Protein AF-A0A418WTF3-F1 (afdb_monomer_lite)

Radius of gyration: 31.14 Å; chains: 1; bounding box: 80×37×89 Å

Foldseek 3Di:
DVVVCVVVVVVVVVVVVVVVVVVVCVQCVVVVVLVVVVVQDDLQDDPDQDDQVSDDPVCSVVSVVVSVVSPVVNVVLVVVVVVLVVVLVVVVVVLVVQLVVLCPDPPPVSSVVVNVVSVVVNVVSVVVSVVVVVVSVVSVVVSVVVVVVPPPPDPDPPDDDDPDDDDDDDDDDDDDD

Structure (mmCIF, N/CA/C/O backbone):
data_AF-A0A418WTF3-F1
#
_entry.id   AF-A0A418WTF3-F1
#
loop_
_atom_site.group_PDB
_atom_site.id
_atom_site.type_symbol
_atom_site.label_atom_id
_atom_site.label_alt_id
_atom_site.label_comp_id
_atom_site.label_asym_id
_atom_site.label_entity_id
_atom_site.label_seq_id
_atom_site.pdbx_PDB_ins_code
_atom_site.Cartn_x
_atom_site.Cartn_y
_atom_site.Cartn_z
_atom_site.occupancy
_atom_site.B_iso_or_equiv
_atom_site.auth_seq_id
_atom_site.auth_comp_id
_atom_site.auth_asym_id
_atom_site.auth_atom_id
_atom_site.pdbx_PDB_model_num
ATOM 1 N N . MET A 1 1 ? 53.451 -7.114 -47.596 1.00 63.62 1 MET A N 1
ATOM 2 C CA . MET A 1 1 ? 52.525 -7.925 -46.772 1.00 63.62 1 MET A CA 1
ATOM 3 C C . MET A 1 1 ? 52.081 -7.181 -45.509 1.00 63.62 1 MET A C 1
ATOM 5 O O . MET A 1 1 ? 51.194 -6.356 -45.659 1.00 63.62 1 MET A O 1
ATOM 9 N N . LEU A 1 2 ? 52.670 -7.339 -44.304 1.00 68.38 2 LEU A N 1
ATOM 10 C CA . LEU A 1 2 ? 52.106 -6.727 -43.070 1.00 68.38 2 LEU A CA 1
ATOM 11 C C . LEU A 1 2 ? 51.986 -5.183 -43.086 1.00 68.38 2 LEU A C 1
ATOM 13 O O . LEU A 1 2 ? 51.008 -4.656 -42.565 1.00 68.38 2 LEU A O 1
ATOM 17 N N . ARG A 1 3 ? 52.931 -4.450 -43.701 1.00 80.44 3 ARG A N 1
ATOM 18 C CA . ARG A 1 3 ? 52.879 -2.970 -43.805 1.00 80.44 3 ARG A CA 1
ATOM 19 C C . ARG A 1 3 ? 51.796 -2.445 -44.759 1.00 80.44 3 ARG A C 1
ATOM 21 O O . ARG A 1 3 ? 51.402 -1.296 -44.615 1.00 80.44 3 ARG A O 1
ATOM 28 N N . GLU A 1 4 ? 51.311 -3.263 -45.694 1.00 82.00 4 GLU A N 1
ATOM 29 C CA . GLU A 1 4 ? 50.299 -2.856 -46.687 1.00 82.00 4 GLU A CA 1
ATOM 30 C C . GLU A 1 4 ? 48.872 -3.115 -46.201 1.00 82.00 4 GLU A C 1
ATOM 32 O O . GLU A 1 4 ? 47.971 -2.338 -46.499 1.00 82.00 4 GLU A O 1
ATOM 37 N N . VAL A 1 5 ? 48.660 -4.166 -45.402 1.00 82.25 5 VAL A N 1
ATOM 38 C CA . VAL A 1 5 ? 47.336 -4.476 -44.832 1.00 82.25 5 VAL A CA 1
ATOM 39 C C . VAL A 1 5 ? 47.015 -3.655 -43.584 1.00 82.25 5 VAL A C 1
ATOM 41 O O . VAL A 1 5 ? 45.845 -3.394 -43.309 1.00 82.25 5 VAL A O 1
ATOM 44 N N . LEU A 1 6 ? 48.033 -3.196 -42.846 1.00 85.44 6 LEU A N 1
ATOM 45 C CA . LEU A 1 6 ? 47.861 -2.411 -41.621 1.00 85.44 6 LEU A CA 1
ATOM 46 C C . LEU A 1 6 ? 46.955 -1.170 -41.795 1.00 85.44 6 LEU A C 1
ATOM 48 O O . LEU A 1 6 ? 46.016 -1.043 -41.010 1.00 85.44 6 LEU A O 1
ATOM 52 N N . PRO A 1 7 ? 47.149 -0.287 -42.801 1.00 86.19 7 PRO A N 1
ATOM 53 C CA . PRO A 1 7 ? 46.300 0.896 -42.977 1.00 86.19 7 PRO A CA 1
ATOM 54 C C . PRO A 1 7 ? 44.862 0.570 -43.405 1.00 86.19 7 PRO A C 1
ATOM 56 O O . PRO A 1 7 ? 43.980 1.395 -43.194 1.00 86.19 7 PRO A O 1
ATOM 59 N N . ALA A 1 8 ? 44.607 -0.615 -43.970 1.00 84.56 8 ALA A N 1
ATOM 60 C CA . ALA A 1 8 ? 43.264 -1.051 -44.356 1.00 84.56 8 ALA A CA 1
ATOM 61 C C . ALA A 1 8 ? 42.506 -1.715 -43.193 1.00 84.56 8 ALA A C 1
ATOM 63 O O . ALA A 1 8 ? 41.302 -1.525 -43.043 1.00 84.56 8 ALA A O 1
ATOM 64 N N . VAL A 1 9 ? 43.204 -2.462 -42.333 1.00 89.81 9 VAL A N 1
ATOM 65 C CA . VAL A 1 9 ? 42.591 -3.188 -41.207 1.00 89.81 9 VAL A CA 1
ATOM 66 C C . VAL A 1 9 ? 42.283 -2.260 -40.026 1.00 89.81 9 VAL A C 1
ATOM 68 O O . VAL A 1 9 ? 41.240 -2.399 -39.388 1.00 89.81 9 VAL A O 1
ATOM 71 N N . LEU A 1 10 ? 43.150 -1.280 -39.753 1.00 91.69 10 LEU A N 1
ATOM 72 C CA . LEU A 1 10 ? 42.984 -0.320 -38.653 1.00 91.69 10 LEU A CA 1
ATOM 73 C C . LEU A 1 10 ? 41.641 0.443 -38.670 1.00 91.69 10 LEU A C 1
ATOM 75 O O . LEU A 1 10 ? 40.967 0.452 -37.637 1.00 91.69 10 LEU A O 1
ATOM 79 N N . PRO A 1 11 ? 41.193 1.044 -39.792 1.00 91.12 11 PRO A N 1
ATOM 80 C CA . PRO A 1 11 ? 39.908 1.737 -39.838 1.00 91.12 11 PRO A CA 1
ATOM 81 C C . PRO A 1 11 ? 38.727 0.774 -39.701 1.00 91.12 11 PRO A C 1
ATOM 83 O O . PRO A 1 11 ? 37.754 1.112 -39.035 1.00 91.12 11 PRO A O 1
ATOM 86 N N . VAL A 1 12 ? 38.813 -0.440 -40.254 1.00 92.31 12 VAL A N 1
ATOM 87 C CA . VAL A 1 12 ? 37.753 -1.454 -40.117 1.00 92.31 12 VAL A CA 1
ATOM 88 C C . VAL A 1 12 ? 37.577 -1.862 -38.653 1.00 92.31 12 VAL A C 1
ATOM 90 O O . VAL A 1 12 ? 36.450 -1.910 -38.159 1.00 92.31 12 VAL A O 1
ATOM 93 N N . LEU A 1 13 ? 38.679 -2.083 -37.931 1.00 92.81 13 LEU A N 1
ATOM 94 C CA . LEU A 1 13 ? 38.641 -2.365 -36.494 1.00 92.81 13 LEU A CA 1
ATOM 95 C C . LEU A 1 13 ? 38.113 -1.172 -35.689 1.00 92.81 13 LEU A C 1
ATOM 97 O O . LEU A 1 13 ? 37.310 -1.363 -34.778 1.00 92.81 13 LEU A O 1
ATOM 101 N N . ALA A 1 14 ? 38.508 0.053 -36.043 1.00 93.12 14 ALA A N 1
ATOM 102 C CA . ALA A 1 14 ? 38.017 1.260 -35.383 1.00 93.12 14 ALA A CA 1
ATOM 103 C C . ALA A 1 14 ? 36.503 1.447 -35.578 1.00 93.12 14 ALA A C 1
ATOM 105 O O . ALA A 1 14 ? 35.788 1.695 -34.608 1.00 93.12 14 ALA A O 1
ATOM 106 N N . VAL A 1 15 ? 35.989 1.270 -36.800 1.00 93.81 15 VAL A N 1
ATOM 107 C CA . VAL A 1 15 ? 34.547 1.343 -37.083 1.00 93.81 15 VAL A CA 1
ATOM 108 C C . VAL A 1 15 ? 33.798 0.224 -36.365 1.00 93.81 15 VAL A C 1
ATOM 110 O O . VAL A 1 15 ? 32.786 0.497 -35.724 1.00 93.81 15 VAL A O 1
ATOM 113 N N . SER A 1 16 ? 34.311 -1.007 -36.403 1.00 90.75 16 SER A N 1
ATOM 114 C CA . SER A 1 16 ? 33.751 -2.148 -35.667 1.00 90.75 16 SER A CA 1
ATOM 115 C C . SER A 1 16 ? 33.616 -1.845 -34.169 1.00 90.75 16 SER A C 1
ATOM 117 O O . SER A 1 16 ? 32.537 -2.006 -33.594 1.00 90.75 16 SER A O 1
ATOM 119 N N . LEU A 1 17 ? 34.668 -1.298 -33.551 1.00 93.12 17 LEU A N 1
ATOM 120 C CA . LEU A 1 17 ? 34.658 -0.914 -32.142 1.00 93.12 17 LEU A CA 1
ATOM 121 C C . LEU A 1 17 ? 33.654 0.213 -31.856 1.00 93.12 17 LEU A C 1
ATOM 123 O O . LEU A 1 17 ? 32.911 0.139 -30.878 1.00 93.12 17 LEU A O 1
ATOM 127 N N . ILE A 1 18 ? 33.586 1.239 -32.709 1.00 92.69 1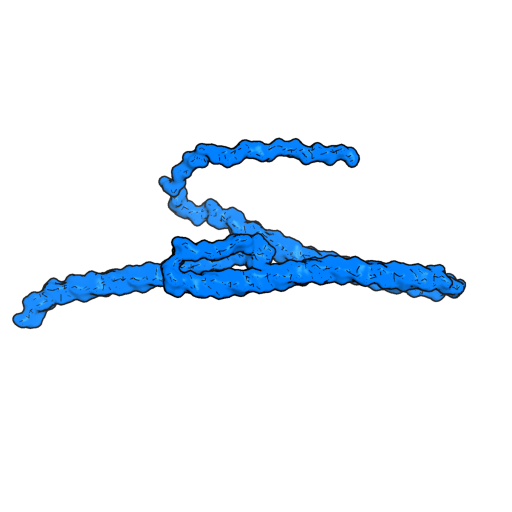8 ILE A N 1
ATOM 128 C CA . ILE A 1 18 ? 32.621 2.342 -32.569 1.00 92.69 18 ILE A CA 1
ATOM 129 C C . ILE A 1 18 ? 31.184 1.817 -32.657 1.00 92.69 18 ILE A C 1
ATOM 131 O O . ILE A 1 18 ? 30.343 2.196 -31.840 1.00 92.69 18 ILE A O 1
ATOM 135 N N . VAL A 1 19 ? 30.901 0.928 -33.611 1.00 90.12 19 VAL A N 1
ATOM 136 C CA . VAL A 1 19 ? 29.581 0.308 -33.781 1.00 90.12 19 VAL A CA 1
ATOM 137 C C . VAL A 1 19 ? 29.230 -0.553 -32.570 1.00 90.12 19 VAL A C 1
ATOM 139 O O . VAL A 1 19 ? 28.128 -0.413 -32.042 1.00 90.12 19 VAL A O 1
ATOM 142 N N . ALA A 1 20 ? 30.162 -1.370 -32.073 1.00 86.75 20 ALA A N 1
ATOM 143 C CA . ALA A 1 20 ? 29.956 -2.188 -30.879 1.00 86.75 20 ALA A CA 1
ATOM 144 C C . ALA A 1 20 ? 29.660 -1.325 -29.641 1.00 86.75 20 ALA A C 1
ATOM 146 O O . ALA A 1 20 ? 28.677 -1.556 -28.935 1.00 86.75 20 ALA A O 1
ATOM 147 N N . LEU A 1 21 ? 30.445 -0.268 -29.410 1.00 85.94 21 LEU A N 1
ATOM 148 C CA . LEU A 1 21 ? 30.219 0.667 -28.305 1.00 85.94 21 LEU A CA 1
ATOM 149 C C . LEU A 1 21 ? 28.883 1.406 -28.443 1.00 85.94 21 LEU A C 1
ATOM 151 O O . LEU A 1 21 ? 28.175 1.599 -27.452 1.00 85.94 21 LEU A O 1
ATOM 155 N N . ALA A 1 22 ? 28.509 1.808 -29.658 1.00 80.75 22 ALA A N 1
ATOM 156 C CA . ALA A 1 22 ? 27.230 2.454 -29.921 1.00 80.75 22 ALA A CA 1
ATOM 157 C C . ALA A 1 22 ? 26.044 1.497 -29.714 1.00 80.75 22 ALA A C 1
ATOM 159 O O . ALA A 1 22 ? 25.021 1.917 -29.173 1.00 80.75 22 ALA A O 1
ATOM 160 N N . ALA A 1 23 ? 26.178 0.225 -30.096 1.00 78.25 23 ALA A N 1
ATOM 161 C CA . ALA A 1 23 ? 25.169 -0.808 -29.879 1.00 78.25 23 ALA A CA 1
ATOM 162 C C . ALA A 1 23 ? 24.959 -1.077 -28.381 1.00 78.25 23 ALA A C 1
ATOM 164 O O . ALA A 1 23 ? 23.827 -1.033 -27.906 1.00 78.25 23 ALA A O 1
ATOM 165 N N . VAL A 1 24 ? 26.042 -1.234 -27.612 1.00 79.00 24 VAL A N 1
ATOM 166 C CA . VAL A 1 24 ? 25.977 -1.421 -26.151 1.00 79.00 24 VAL A CA 1
ATOM 167 C C . VAL A 1 24 ? 25.346 -0.208 -25.464 1.00 79.00 24 VAL A C 1
ATOM 169 O O . VAL A 1 24 ? 24.455 -0.355 -24.627 1.00 79.00 24 VAL A O 1
ATOM 172 N N . ARG A 1 25 ? 25.750 1.011 -25.844 1.00 73.38 25 ARG A N 1
ATOM 173 C CA . ARG A 1 25 ? 25.171 2.246 -25.290 1.00 73.38 25 ARG A CA 1
ATOM 174 C C . ARG A 1 25 ? 23.682 2.379 -25.605 1.00 73.38 25 ARG A C 1
ATOM 176 O O . ARG A 1 25 ? 22.920 2.765 -24.722 1.00 73.38 25 ARG A O 1
ATOM 183 N N . ARG A 1 26 ? 23.257 2.035 -26.826 1.00 72.12 26 ARG A N 1
ATOM 184 C CA . ARG A 1 26 ? 21.837 2.028 -27.214 1.00 72.12 26 ARG A CA 1
ATOM 185 C C . ARG A 1 26 ? 21.037 0.934 -26.511 1.00 72.12 26 ARG A C 1
ATOM 187 O O . ARG A 1 26 ? 19.889 1.188 -26.181 1.00 72.12 26 ARG A O 1
ATOM 194 N N . GLY A 1 27 ? 21.634 -0.223 -26.229 1.00 68.00 27 GLY A N 1
ATOM 195 C CA . GLY A 1 27 ? 20.990 -1.298 -25.466 1.00 68.00 27 GLY A CA 1
ATOM 196 C C . GLY A 1 27 ? 20.815 -0.973 -23.977 1.00 68.00 27 GLY A C 1
ATOM 197 O O . GLY A 1 27 ? 19.817 -1.351 -23.372 1.00 68.00 27 GLY A O 1
ATOM 198 N N . MET A 1 28 ? 21.745 -0.218 -23.385 1.00 70.56 28 MET A N 1
ATOM 199 C CA . MET A 1 28 ? 21.701 0.163 -21.963 1.00 70.56 28 MET A CA 1
ATOM 200 C C . MET A 1 28 ? 20.887 1.440 -21.684 1.00 70.56 28 MET A C 1
ATOM 202 O O . MET A 1 28 ? 20.382 1.619 -20.575 1.00 70.56 28 MET A O 1
ATOM 206 N N . ALA A 1 29 ? 20.732 2.328 -22.670 1.00 68.94 29 ALA A N 1
ATOM 207 C CA . ALA A 1 29 ? 19.926 3.546 -22.557 1.00 68.94 29 ALA A CA 1
ATOM 208 C C . ALA A 1 29 ? 18.454 3.313 -22.132 1.00 68.94 29 ALA A C 1
ATOM 210 O O . ALA A 1 29 ? 18.015 3.988 -21.200 1.00 68.94 29 ALA A O 1
ATOM 211 N N . PRO A 1 30 ? 17.690 2.371 -22.724 1.00 63.03 30 PRO A N 1
ATOM 212 C CA . PRO A 1 30 ? 16.302 2.121 -22.329 1.00 63.03 30 PRO A CA 1
ATOM 213 C C . PRO A 1 30 ? 16.186 1.538 -20.919 1.00 63.03 30 PRO A C 1
ATOM 215 O O . PRO A 1 30 ? 15.269 1.894 -20.188 1.00 63.03 30 PRO A O 1
ATOM 218 N N . VAL A 1 31 ? 17.145 0.714 -20.484 1.00 67.00 31 VAL A N 1
ATOM 219 C CA . VAL A 1 31 ? 17.193 0.206 -19.101 1.00 67.00 31 VAL A CA 1
ATOM 220 C C . VAL A 1 31 ? 17.378 1.358 -18.116 1.00 67.00 31 VAL A C 1
ATOM 222 O O . VAL A 1 31 ? 16.694 1.421 -17.095 1.00 67.00 31 VAL A O 1
ATOM 225 N N . LYS A 1 32 ? 18.256 2.312 -18.444 1.00 65.31 32 LYS A N 1
ATOM 226 C CA . LYS A 1 32 ? 18.452 3.520 -17.642 1.00 65.31 32 LYS A CA 1
ATOM 227 C C . LYS A 1 32 ? 17.203 4.404 -17.633 1.00 65.31 32 LYS A C 1
ATOM 229 O O . LYS A 1 32 ? 16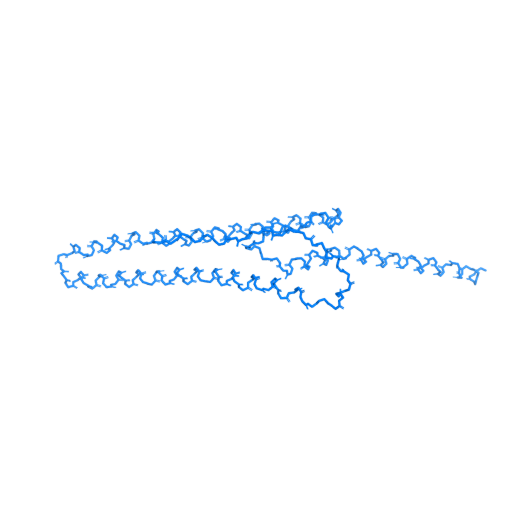.845 4.898 -16.573 1.00 65.31 32 LYS A O 1
ATOM 234 N N . ALA A 1 33 ? 16.508 4.541 -18.762 1.00 65.25 33 ALA A N 1
ATOM 235 C CA . ALA A 1 33 ? 15.256 5.291 -18.849 1.00 65.25 33 ALA A CA 1
ATOM 236 C C . ALA A 1 33 ? 14.129 4.646 -18.022 1.00 65.25 33 ALA A C 1
ATOM 238 O O . ALA A 1 33 ? 13.415 5.349 -17.315 1.00 65.25 33 ALA A O 1
ATOM 239 N N . VAL A 1 34 ? 14.005 3.314 -18.042 1.00 62.69 34 VAL A N 1
ATOM 240 C CA . VAL A 1 34 ? 13.060 2.573 -17.190 1.00 62.69 34 VAL A CA 1
ATOM 241 C C . VAL A 1 34 ? 13.429 2.726 -15.713 1.00 62.69 34 VAL A C 1
ATOM 243 O O . VAL A 1 34 ? 12.558 3.004 -14.891 1.00 62.69 34 VAL A O 1
ATOM 246 N N . ALA A 1 35 ? 14.713 2.613 -15.365 1.00 62.19 35 ALA A N 1
ATOM 247 C CA . ALA A 1 35 ? 15.186 2.836 -14.002 1.00 62.19 35 ALA A CA 1
ATOM 248 C C . ALA A 1 35 ? 14.924 4.279 -13.534 1.00 62.19 35 ALA A C 1
ATOM 250 O O . ALA A 1 35 ? 14.456 4.487 -12.420 1.00 62.19 35 ALA A O 1
ATOM 251 N N . GLU A 1 36 ? 15.155 5.279 -14.384 1.00 64.69 36 GLU A N 1
ATOM 252 C CA . GLU A 1 36 ? 14.877 6.689 -14.091 1.00 64.69 36 GLU A CA 1
ATOM 253 C C . GLU A 1 36 ? 13.375 6.977 -13.980 1.00 64.69 36 GLU A C 1
ATOM 255 O O . GLU A 1 36 ? 12.960 7.701 -13.073 1.00 64.69 36 GLU A O 1
ATOM 260 N N . ALA A 1 37 ? 12.547 6.366 -14.833 1.00 60.25 37 ALA A N 1
ATOM 261 C CA . ALA A 1 37 ? 11.094 6.432 -14.724 1.00 60.25 37 ALA A CA 1
ATOM 262 C C . ALA A 1 37 ? 10.618 5.830 -13.391 1.00 60.25 37 ALA A C 1
ATOM 264 O O . ALA A 1 37 ? 9.763 6.406 -12.719 1.00 60.25 37 ALA A O 1
ATOM 265 N N . LEU A 1 38 ? 11.234 4.729 -12.947 1.00 58.59 38 LEU A N 1
ATOM 266 C CA . LEU A 1 38 ? 10.962 4.105 -11.648 1.00 58.59 38 LEU A CA 1
ATOM 267 C C . LEU A 1 38 ? 11.428 4.946 -10.457 1.00 58.59 38 LEU A C 1
ATOM 269 O O . LEU A 1 38 ? 10.746 4.971 -9.435 1.00 58.59 38 LEU A O 1
ATOM 273 N N . VAL A 1 39 ? 12.519 5.704 -10.592 1.00 54.22 39 VAL A N 1
ATOM 274 C CA . VAL A 1 39 ? 13.079 6.580 -9.538 1.00 54.22 39 VAL A CA 1
ATOM 275 C C . VAL A 1 39 ? 12.154 7.766 -9.172 1.00 54.22 39 VAL A C 1
ATOM 277 O O . VAL A 1 39 ? 12.428 8.517 -8.231 1.00 54.22 39 VAL A O 1
ATOM 280 N N . GLY A 1 40 ? 11.007 7.922 -9.840 1.00 53.16 40 GLY A N 1
ATOM 281 C CA . GLY A 1 40 ? 9.959 8.886 -9.477 1.00 53.16 40 GLY A CA 1
ATOM 282 C C . GLY A 1 40 ? 8.546 8.310 -9.347 1.00 53.16 40 GLY A C 1
ATOM 283 O O . GLY A 1 40 ? 7.632 9.062 -9.006 1.00 53.16 40 GLY A O 1
ATOM 284 N N . LEU A 1 41 ? 8.348 7.017 -9.615 1.00 56.34 41 LEU A N 1
ATOM 285 C CA . LEU A 1 41 ? 7.031 6.384 -9.580 1.00 56.34 41 LEU A CA 1
ATOM 286 C C . LEU A 1 41 ? 6.658 6.017 -8.140 1.00 56.34 41 LEU A C 1
ATOM 288 O O . LEU A 1 41 ? 7.349 5.244 -7.485 1.00 56.34 41 LEU A O 1
ATOM 292 N N . ASP A 1 42 ? 5.542 6.566 -7.651 1.00 57.81 42 ASP A N 1
ATOM 293 C CA . ASP A 1 42 ? 4.915 6.128 -6.400 1.00 57.81 42 ASP A CA 1
ATOM 294 C C . ASP A 1 42 ? 3.959 4.958 -6.703 1.00 57.81 42 ASP A C 1
ATOM 296 O O . ASP A 1 42 ? 2.891 5.196 -7.288 1.00 57.81 42 ASP A O 1
ATOM 300 N N . PRO A 1 43 ? 4.283 3.717 -6.290 1.00 55.03 43 PRO A N 1
ATOM 301 C CA . PRO A 1 43 ? 3.439 2.546 -6.536 1.00 55.03 43 PRO A CA 1
ATOM 302 C C . PRO A 1 43 ? 2.024 2.702 -5.959 1.00 55.03 43 PRO A C 1
ATOM 304 O O . PRO A 1 43 ? 1.074 2.112 -6.460 1.00 55.03 43 PRO A O 1
ATOM 307 N N . ALA A 1 44 ? 1.858 3.524 -4.916 1.00 51.22 44 ALA A N 1
ATOM 308 C CA . ALA A 1 44 ? 0.584 3.705 -4.222 1.00 51.22 44 ALA A CA 1
ATOM 309 C C . ALA A 1 44 ? -0.348 4.741 -4.881 1.00 51.22 44 ALA A C 1
ATOM 311 O O . ALA A 1 44 ? -1.521 4.838 -4.512 1.00 51.22 44 ALA A O 1
ATOM 312 N N . ARG A 1 45 ? 0.148 5.548 -5.831 1.00 48.75 45 ARG A N 1
ATOM 313 C CA . ARG A 1 45 ? -0.627 6.634 -6.466 1.00 48.75 45 ARG A CA 1
ATOM 314 C C . ARG A 1 45 ? -0.595 6.623 -7.985 1.00 48.75 45 ARG A C 1
ATOM 316 O O . ARG A 1 45 ? -1.487 7.205 -8.604 1.00 48.75 45 ARG A O 1
ATOM 323 N N . SER A 1 46 ? 0.432 6.040 -8.587 1.00 51.88 46 SER A N 1
ATOM 324 C CA . SER A 1 46 ? 0.664 6.214 -10.007 1.00 51.88 46 SER A CA 1
ATOM 325 C C . SER A 1 46 ? -0.144 5.213 -10.824 1.00 51.88 46 SER A C 1
ATOM 327 O O . SER A 1 46 ? 0.155 4.027 -10.841 1.00 51.88 46 SER A O 1
ATOM 329 N N . LYS A 1 47 ? -1.149 5.708 -11.559 1.00 52.78 47 LYS A N 1
ATOM 330 C CA . LYS A 1 47 ? -1.703 4.991 -12.723 1.00 52.78 47 LYS A CA 1
ATOM 331 C C . LYS A 1 47 ? -0.735 5.004 -13.913 1.00 52.78 47 LYS A C 1
ATOM 333 O O . LYS A 1 47 ? -1.060 4.452 -14.961 1.00 52.78 47 LYS A O 1
ATOM 338 N N . VAL A 1 48 ? 0.411 5.681 -13.778 1.00 52.03 48 VAL A N 1
ATOM 339 C CA . VAL A 1 48 ? 1.438 5.743 -14.815 1.00 52.03 48 VAL A CA 1
ATOM 340 C C . VAL A 1 48 ? 2.084 4.371 -14.879 1.00 52.03 48 VAL A C 1
ATOM 342 O O . VAL A 1 48 ? 2.902 4.002 -14.039 1.00 52.03 48 VAL A O 1
ATOM 345 N N . LYS A 1 49 ? 1.651 3.608 -15.873 1.00 63.25 49 LYS A N 1
ATOM 346 C CA . LYS A 1 49 ? 2.347 2.416 -16.321 1.00 63.25 49 LYS A CA 1
ATOM 347 C C . LYS A 1 49 ? 3.586 2.877 -17.068 1.00 63.25 49 LYS A C 1
ATOM 349 O O . LYS A 1 49 ? 3.542 3.885 -17.772 1.00 63.25 49 LYS A O 1
ATOM 354 N N . LEU A 1 50 ? 4.677 2.142 -16.913 1.00 66.19 50 LEU A N 1
ATOM 355 C CA . LEU A 1 50 ? 5.811 2.302 -17.811 1.00 66.19 50 LEU A CA 1
ATOM 356 C C . LEU A 1 50 ? 5.313 2.050 -19.243 1.00 66.19 50 LEU A C 1
ATOM 358 O O . LEU A 1 50 ? 4.734 0.993 -19.514 1.00 66.19 50 LEU A O 1
ATOM 362 N N . GLU A 1 51 ? 5.466 3.047 -20.116 1.00 65.69 51 GLU A N 1
ATOM 363 C CA . GLU A 1 51 ? 5.007 2.980 -21.503 1.00 65.69 51 GLU A CA 1
ATOM 364 C C . GLU A 1 51 ? 5.832 1.951 -22.274 1.00 65.69 51 GLU A C 1
ATOM 366 O O . GLU A 1 51 ? 7.062 1.989 -22.267 1.00 65.69 51 GLU A O 1
ATOM 371 N N . ARG A 1 52 ? 5.144 1.023 -22.943 1.00 68.50 52 ARG A N 1
ATOM 372 C CA . ARG A 1 52 ? 5.776 -0.038 -23.740 1.00 68.50 52 ARG A CA 1
ATOM 373 C C . ARG A 1 52 ? 6.387 0.506 -25.030 1.00 68.50 52 ARG A C 1
ATOM 375 O O . ARG A 1 52 ? 7.417 0.012 -25.468 1.00 68.50 52 ARG A O 1
ATOM 382 N N . ASP A 1 53 ? 5.785 1.556 -25.585 1.00 64.69 53 ASP A N 1
ATOM 383 C CA . ASP A 1 53 ? 6.138 2.115 -26.896 1.00 64.69 53 ASP A CA 1
ATOM 384 C C . ASP A 1 53 ? 7.481 2.868 -26.885 1.00 64.69 53 ASP A C 1
ATOM 386 O O . ASP A 1 53 ? 8.050 3.161 -27.935 1.00 64.69 53 ASP A O 1
ATOM 390 N N . ALA A 1 54 ? 8.014 3.165 -25.695 1.00 65.88 54 ALA A N 1
ATOM 391 C CA . ALA A 1 54 ? 9.276 3.873 -25.507 1.00 65.88 54 ALA A CA 1
ATOM 392 C C . ALA A 1 54 ? 10.503 2.941 -25.391 1.00 65.88 54 ALA A C 1
ATOM 394 O O . ALA A 1 54 ? 11.614 3.422 -25.153 1.00 65.88 54 ALA A O 1
ATOM 395 N N . VAL A 1 55 ? 10.328 1.618 -25.514 1.00 68.56 55 VAL A N 1
ATOM 396 C CA . VAL A 1 55 ? 11.350 0.616 -25.160 1.00 68.56 55 VAL A CA 1
ATOM 397 C C . VAL A 1 55 ? 11.474 -0.452 -26.260 1.00 68.56 55 VAL A C 1
ATOM 399 O O . VAL A 1 55 ? 10.458 -0.838 -26.834 1.00 68.56 55 VAL A O 1
ATOM 402 N N . PRO A 1 56 ? 12.686 -0.954 -26.582 1.00 74.00 56 PRO A N 1
ATOM 403 C CA . PRO A 1 56 ? 12.852 -2.040 -27.553 1.00 74.00 56 PRO A CA 1
ATOM 404 C C . PRO A 1 56 ? 12.061 -3.299 -27.177 1.00 74.00 56 PRO A C 1
ATOM 406 O O . PRO A 1 56 ? 11.850 -3.568 -25.990 1.00 74.00 56 PRO A O 1
ATOM 409 N N . SER A 1 57 ? 11.673 -4.097 -28.178 1.00 75.31 57 SER A N 1
ATOM 410 C CA . SER A 1 57 ? 10.846 -5.307 -28.031 1.00 75.31 57 SER A CA 1
ATOM 411 C C . SER A 1 57 ? 11.387 -6.310 -27.010 1.00 75.31 57 SER A C 1
ATOM 413 O O . SER A 1 57 ? 10.615 -6.987 -26.337 1.00 75.31 57 SER A O 1
ATOM 415 N N . GLU A 1 58 ? 12.706 -6.371 -26.845 1.00 77.12 58 GLU A N 1
ATOM 416 C CA . GLU A 1 58 ? 13.397 -7.265 -25.916 1.00 77.12 58 GLU A CA 1
ATOM 417 C C . GLU A 1 58 ? 13.224 -6.844 -24.446 1.00 77.12 58 GLU A C 1
ATOM 419 O O . GLU A 1 58 ? 13.356 -7.669 -23.544 1.00 77.12 58 GLU A O 1
ATOM 424 N N . ILE A 1 59 ? 12.925 -5.566 -24.185 1.00 78.31 59 ILE A N 1
ATOM 425 C CA . ILE A 1 59 ? 12.805 -4.991 -22.834 1.00 78.31 59 ILE A CA 1
ATOM 426 C C . ILE A 1 59 ? 11.344 -4.954 -22.358 1.00 78.31 59 ILE A C 1
ATOM 428 O O . ILE A 1 59 ? 11.082 -4.868 -21.156 1.00 78.31 59 ILE A O 1
ATOM 432 N N . VAL A 1 60 ? 10.381 -5.088 -23.275 1.00 76.69 60 VAL A N 1
ATOM 433 C CA . VAL A 1 60 ? 8.940 -5.117 -22.972 1.00 76.69 60 VAL A CA 1
ATOM 434 C C . VAL A 1 60 ? 8.570 -6.139 -21.877 1.00 76.69 60 VAL A C 1
ATOM 436 O O . VAL A 1 60 ? 7.851 -5.754 -20.952 1.00 76.69 60 VAL A O 1
ATOM 439 N N . PRO A 1 61 ? 9.091 -7.388 -21.865 1.00 78.69 61 PRO A N 1
ATOM 440 C CA . PRO A 1 61 ? 8.763 -8.353 -20.810 1.00 78.69 61 PRO A CA 1
ATOM 441 C C . PRO A 1 61 ? 9.203 -7.909 -19.406 1.00 78.69 61 PRO A C 1
ATOM 443 O O . PRO A 1 61 ? 8.513 -8.171 -18.420 1.00 78.69 61 PRO A O 1
ATOM 446 N N . LEU A 1 62 ? 10.335 -7.203 -19.299 1.00 76.19 62 LEU A N 1
ATOM 447 C CA . LEU A 1 62 ? 10.814 -6.655 -18.028 1.00 76.19 62 LEU A CA 1
ATOM 448 C C . LEU A 1 62 ? 9.899 -5.526 -17.541 1.00 76.19 62 LEU A C 1
ATOM 450 O O . LEU A 1 62 ? 9.535 -5.482 -16.366 1.00 76.19 62 LEU A O 1
ATOM 454 N N . VAL A 1 63 ? 9.503 -4.635 -18.452 1.00 78.25 63 VAL A N 1
ATOM 455 C CA . VAL A 1 63 ? 8.561 -3.543 -18.174 1.00 78.25 63 VAL A CA 1
ATOM 456 C C . VAL A 1 63 ? 7.230 -4.092 -17.658 1.00 78.25 63 VAL A C 1
ATOM 458 O O . VAL A 1 63 ? 6.689 -3.585 -16.672 1.00 78.25 63 VAL A O 1
ATOM 461 N N . ASP A 1 64 ? 6.734 -5.170 -18.261 1.00 78.56 64 ASP A N 1
ATOM 462 C CA . ASP A 1 64 ? 5.508 -5.837 -17.828 1.00 78.56 64 ASP A CA 1
ATOM 463 C C . ASP A 1 64 ? 5.633 -6.465 -16.434 1.00 78.56 64 ASP A C 1
ATOM 465 O O . ASP A 1 64 ? 4.748 -6.272 -15.597 1.00 78.56 64 ASP A O 1
ATOM 469 N N . ALA A 1 65 ? 6.746 -7.141 -16.135 1.00 78.88 65 ALA A N 1
ATOM 470 C CA . ALA A 1 65 ? 6.999 -7.709 -14.809 1.00 78.88 65 ALA A CA 1
ATOM 471 C C . ALA A 1 65 ? 7.077 -6.632 -13.706 1.00 78.88 65 ALA A C 1
ATOM 473 O O . ALA A 1 65 ? 6.576 -6.824 -12.588 1.00 78.88 65 ALA A O 1
ATOM 474 N N . VAL A 1 66 ? 7.672 -5.477 -14.018 1.00 78.94 66 VAL A N 1
ATOM 475 C CA . VAL A 1 66 ? 7.727 -4.327 -13.107 1.00 78.94 66 VAL A CA 1
ATOM 476 C C . VAL A 1 66 ? 6.334 -3.739 -12.895 1.00 78.94 66 VAL A C 1
ATOM 478 O O . VAL A 1 66 ? 5.923 -3.568 -11.748 1.00 78.94 66 VAL A O 1
ATOM 481 N N . ASN A 1 67 ? 5.579 -3.495 -13.969 1.00 81.06 67 ASN A N 1
ATOM 482 C CA . ASN A 1 67 ? 4.207 -2.991 -13.884 1.00 81.06 67 ASN A CA 1
ATOM 483 C C . ASN A 1 67 ? 3.310 -3.925 -13.050 1.00 81.06 67 ASN A C 1
ATOM 485 O O . ASN A 1 67 ? 2.576 -3.457 -12.182 1.00 81.06 67 ASN A O 1
ATOM 489 N N . ALA A 1 68 ? 3.413 -5.243 -13.243 1.00 82.62 68 ALA A N 1
ATOM 490 C CA . ALA A 1 68 ? 2.672 -6.225 -12.450 1.00 82.62 68 ALA A CA 1
ATOM 491 C C . ALA A 1 68 ? 3.052 -6.185 -10.959 1.00 82.62 68 ALA A C 1
ATOM 493 O O . ALA A 1 68 ? 2.206 -6.335 -10.078 1.00 82.62 68 ALA A O 1
ATOM 494 N N . SER A 1 69 ? 4.328 -5.962 -10.646 1.00 80.88 69 SER A N 1
ATOM 495 C CA . SER A 1 69 ? 4.790 -5.833 -9.260 1.00 80.88 69 SER A CA 1
ATOM 496 C C . SER A 1 69 ? 4.305 -4.538 -8.607 1.00 80.88 69 SER A C 1
ATOM 498 O O . SER A 1 69 ? 3.891 -4.566 -7.450 1.00 80.88 69 SER A O 1
ATOM 500 N N . LEU A 1 70 ? 4.286 -3.429 -9.352 1.00 80.38 70 LEU A N 1
ATOM 501 C CA . LEU A 1 70 ? 3.713 -2.162 -8.895 1.00 80.38 70 LEU A CA 1
ATOM 502 C C . LEU A 1 70 ? 2.211 -2.290 -8.611 1.00 80.38 70 LEU A C 1
ATOM 504 O O . LEU A 1 70 ? 1.758 -1.793 -7.581 1.00 80.38 70 LEU A O 1
ATOM 508 N N . GLU A 1 71 ? 1.459 -3.001 -9.458 1.00 81.75 71 GLU A N 1
ATOM 509 C CA . GLU A 1 71 ? 0.026 -3.218 -9.229 1.00 81.75 71 GLU A CA 1
ATOM 510 C C . GLU A 1 71 ? -0.224 -4.034 -7.956 1.00 81.75 71 GLU A C 1
ATOM 512 O O . GLU A 1 71 ? -1.023 -3.623 -7.121 1.00 81.75 71 GLU A O 1
ATOM 517 N N . ARG A 1 72 ? 0.535 -5.116 -7.725 1.00 82.44 72 ARG A N 1
ATOM 518 C CA . ARG A 1 72 ? 0.430 -5.900 -6.478 1.00 82.44 72 ARG A CA 1
ATOM 519 C C . ARG A 1 72 ? 0.662 -5.047 -5.229 1.00 82.44 72 ARG A C 1
ATOM 521 O O . ARG A 1 72 ? -0.052 -5.179 -4.238 1.00 82.44 72 ARG A O 1
ATOM 528 N N . VAL A 1 73 ? 1.646 -4.146 -5.270 1.00 82.81 73 VAL A N 1
ATOM 529 C CA . VAL A 1 73 ? 1.900 -3.204 -4.168 1.00 82.81 73 VAL A CA 1
ATOM 530 C C . VAL A 1 73 ? 0.724 -2.237 -3.996 1.00 82.81 73 VAL A C 1
ATOM 532 O O . VAL A 1 73 ? 0.306 -1.967 -2.869 1.00 82.81 73 VAL A O 1
ATOM 535 N N . ARG A 1 74 ? 0.164 -1.729 -5.098 1.00 77.56 74 ARG A N 1
ATOM 536 C CA . ARG A 1 74 ? -0.997 -0.830 -5.093 1.00 77.56 74 ARG A CA 1
ATOM 537 C C . ARG A 1 74 ? -2.221 -1.490 -4.461 1.00 77.56 74 ARG A C 1
ATOM 539 O O . ARG A 1 74 ? -2.850 -0.895 -3.587 1.00 77.56 74 ARG A O 1
ATOM 546 N N . GLU A 1 75 ? -2.517 -2.721 -4.859 1.00 83.81 75 GLU A N 1
ATOM 547 C CA . GLU A 1 75 ? -3.621 -3.520 -4.326 1.00 83.81 75 GLU A CA 1
ATOM 548 C C . GLU A 1 75 ? -3.465 -3.788 -2.827 1.00 83.81 75 GLU A C 1
ATOM 550 O O . GLU A 1 75 ? -4.440 -3.662 -2.082 1.00 83.81 75 GLU A O 1
ATOM 555 N N . ALA A 1 76 ? -2.247 -4.090 -2.367 1.00 82.50 76 ALA A N 1
ATOM 556 C CA . ALA A 1 76 ? -1.959 -4.282 -0.948 1.00 82.50 76 ALA A CA 1
ATOM 557 C C . ALA A 1 76 ? -2.230 -3.006 -0.131 1.00 82.50 76 ALA A C 1
ATOM 559 O O . ALA A 1 76 ? -2.885 -3.061 0.909 1.00 82.50 76 ALA A O 1
ATOM 560 N N . PHE A 1 77 ? -1.810 -1.834 -0.624 1.00 81.94 77 PHE A N 1
ATOM 561 C CA . PHE A 1 77 ? -2.105 -0.557 0.039 1.00 81.94 77 PHE A CA 1
ATOM 562 C C . PHE A 1 77 ? -3.599 -0.216 0.044 1.00 81.94 77 PHE A C 1
ATOM 564 O O . PHE A 1 77 ? -4.102 0.346 1.020 1.00 81.94 77 PHE A O 1
ATOM 571 N N . GLU A 1 78 ? -4.324 -0.518 -1.035 1.00 82.69 78 GLU A N 1
ATOM 572 C CA . GLU A 1 78 ? -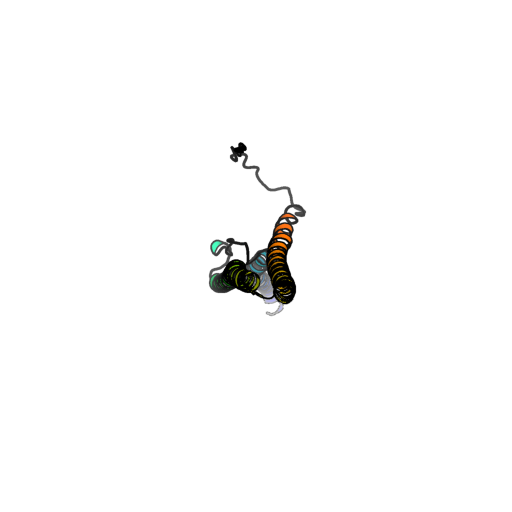5.772 -0.312 -1.079 1.00 82.69 78 GLU A CA 1
ATOM 573 C C . GLU A 1 78 ? -6.518 -1.239 -0.117 1.00 82.69 78 GLU A C 1
ATOM 575 O O . GLU A 1 78 ? -7.482 -0.788 0.507 1.00 82.69 78 GLU A O 1
ATOM 580 N N . HIS A 1 79 ? -6.068 -2.488 0.026 1.00 85.81 79 HIS A N 1
ATOM 581 C CA . HIS A 1 79 ? -6.598 -3.422 1.016 1.00 85.81 79 HIS A CA 1
ATOM 582 C C . HIS A 1 79 ? -6.358 -2.935 2.438 1.00 85.81 79 HIS A C 1
ATOM 584 O O . HIS A 1 79 ? -7.315 -2.824 3.194 1.00 85.81 79 HIS A O 1
ATOM 590 N N . GLU A 1 80 ? -5.126 -2.559 2.779 1.00 83.12 80 GLU A N 1
ATOM 591 C CA . GLU A 1 80 ? -4.797 -2.079 4.123 1.00 83.12 80 GLU A CA 1
ATOM 592 C C . GLU A 1 80 ? -5.617 -0.833 4.493 1.00 83.12 80 GLU A C 1
ATOM 594 O O . GLU A 1 80 ? -6.107 -0.694 5.611 1.00 83.12 80 GLU A O 1
ATOM 599 N N . ARG A 1 81 ? -5.831 0.081 3.536 1.00 84.50 81 ARG A N 1
ATOM 600 C CA . ARG A 1 81 ? -6.654 1.277 3.767 1.00 84.50 81 ARG A CA 1
ATOM 601 C C . ARG A 1 81 ? -8.116 0.932 4.050 1.00 84.50 81 ARG A C 1
ATOM 603 O O . ARG A 1 81 ? -8.733 1.588 4.887 1.00 84.50 81 ARG A O 1
ATOM 610 N N . ARG A 1 82 ? -8.673 -0.041 3.321 1.00 87.25 82 ARG A N 1
ATOM 611 C CA . ARG A 1 82 ? -10.038 -0.539 3.547 1.00 87.25 82 ARG A CA 1
ATOM 612 C C . ARG A 1 82 ? -10.123 -1.237 4.904 1.00 87.25 82 ARG A C 1
ATOM 614 O O . ARG A 1 82 ? -10.917 -0.812 5.729 1.00 87.25 82 ARG A O 1
ATOM 621 N N . PHE A 1 83 ? -9.191 -2.142 5.194 1.00 88.94 83 PHE A N 1
ATOM 622 C CA . PHE A 1 83 ? -9.102 -2.848 6.471 1.00 88.94 83 PHE A CA 1
ATOM 623 C C . PHE A 1 83 ? -9.053 -1.902 7.679 1.00 88.94 83 PHE A C 1
ATOM 625 O O . PHE A 1 83 ? -9.827 -2.068 8.615 1.00 88.94 83 PHE A O 1
ATOM 632 N N . LEU A 1 84 ? -8.213 -0.860 7.658 1.00 88.69 84 LEU A N 1
ATOM 633 C CA . LEU A 1 84 ? -8.155 0.117 8.755 1.00 88.69 84 LEU A CA 1
ATOM 634 C C . LEU A 1 84 ? -9.456 0.920 8.917 1.00 88.69 84 LEU A C 1
ATOM 636 O O . LEU A 1 84 ? -9.815 1.292 10.037 1.00 88.69 84 LEU A O 1
ATOM 640 N N . ALA A 1 85 ? -10.148 1.224 7.816 1.00 87.00 85 ALA A N 1
ATOM 641 C CA . ALA A 1 85 ? -11.432 1.918 7.857 1.00 87.00 85 ALA A CA 1
ATOM 642 C C . ALA A 1 85 ? -12.545 1.015 8.408 1.00 87.00 85 ALA A C 1
ATOM 644 O O . ALA A 1 85 ? -13.355 1.478 9.217 1.00 87.00 85 ALA A O 1
ATOM 645 N N . ASP A 1 86 ? -12.543 -0.256 8.015 1.00 90.25 86 ASP A N 1
ATOM 646 C CA . ASP A 1 86 ? -13.508 -1.263 8.447 1.00 90.25 86 ASP A CA 1
ATOM 647 C C . ASP A 1 86 ? -13.290 -1.604 9.926 1.00 90.25 86 ASP A C 1
ATOM 649 O O . ASP A 1 86 ? -14.216 -1.476 10.723 1.00 90.25 86 ASP A O 1
ATOM 653 N N . ALA A 1 87 ? -12.045 -1.854 10.343 1.00 91.19 87 ALA A N 1
ATOM 654 C CA . ALA A 1 87 ? -11.679 -2.088 11.741 1.00 91.19 87 ALA A CA 1
ATOM 655 C C . ALA A 1 87 ? -12.120 -0.939 12.662 1.00 91.19 87 ALA A C 1
ATOM 657 O O . ALA A 1 87 ? -12.581 -1.167 13.779 1.00 91.19 87 ALA A O 1
ATOM 658 N N . ALA A 1 88 ? -12.031 0.315 12.204 1.00 89.50 88 ALA A N 1
ATOM 659 C CA . ALA A 1 88 ? -12.504 1.456 12.985 1.00 89.50 88 ALA A CA 1
ATOM 660 C C . ALA A 1 88 ? -14.016 1.422 13.247 1.00 89.50 88 ALA A C 1
ATOM 662 O O . ALA A 1 88 ? -14.459 1.779 14.342 1.00 89.50 88 ALA A O 1
ATOM 663 N N . HIS A 1 89 ? -14.806 1.004 12.258 1.00 89.88 89 HIS A N 1
ATOM 664 C CA . HIS A 1 89 ? -16.255 0.878 12.397 1.00 89.88 89 HIS A CA 1
ATOM 665 C C . HIS A 1 89 ? -16.629 -0.365 13.206 1.00 89.88 89 HIS A C 1
ATOM 667 O O . HIS A 1 89 ? -17.445 -0.275 14.127 1.00 89.88 89 HIS A O 1
ATOM 673 N N . GLU A 1 90 ? -15.986 -1.495 12.919 1.00 93.94 90 GLU A N 1
ATOM 674 C CA . GLU A 1 90 ? -16.226 -2.762 13.603 1.00 93.94 90 GLU A CA 1
ATOM 675 C C . GLU A 1 90 ? -15.844 -2.724 15.077 1.00 93.94 90 GLU A C 1
ATOM 677 O O . GLU A 1 90 ? -16.490 -3.400 15.861 1.00 93.94 90 GLU A O 1
ATOM 682 N N . LEU A 1 91 ? -14.864 -1.910 15.489 1.00 93.56 91 LEU A N 1
ATOM 683 C CA . LEU A 1 91 ? -14.512 -1.738 16.904 1.00 93.56 91 LEU A CA 1
ATOM 684 C C . LEU A 1 91 ? -15.417 -0.735 17.631 1.00 93.56 91 LEU A C 1
ATOM 686 O O . LEU A 1 91 ? -15.632 -0.860 18.836 1.00 93.56 91 LEU A O 1
ATOM 690 N N . ARG A 1 92 ? -15.991 0.250 16.929 1.00 89.56 92 ARG A N 1
ATOM 691 C CA . ARG A 1 92 ? -16.871 1.258 17.548 1.00 89.56 92 ARG A CA 1
ATOM 692 C C . ARG A 1 92 ? -18.153 0.637 18.097 1.00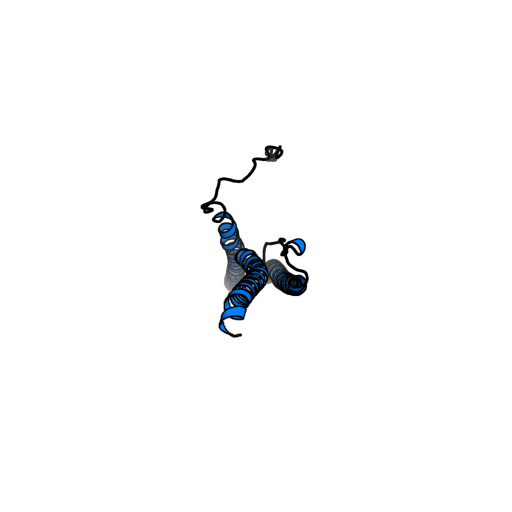 89.56 92 ARG A C 1
ATOM 694 O O . ARG A 1 92 ? -18.586 0.981 19.194 1.00 89.56 92 ARG A O 1
ATOM 701 N N . THR A 1 93 ? -18.736 -0.282 17.336 1.00 94.31 93 THR A N 1
ATOM 702 C CA . THR A 1 93 ? -19.986 -0.972 17.673 1.00 94.31 93 THR A CA 1
ATOM 703 C C . THR A 1 93 ? -19.896 -1.790 18.972 1.00 94.31 93 THR A C 1
ATOM 705 O O . THR A 1 93 ? -20.681 -1.523 19.881 1.00 94.31 93 THR A O 1
ATOM 708 N N . PRO A 1 94 ? -18.946 -2.731 19.149 1.00 93.69 94 PRO A N 1
ATOM 709 C CA . PRO A 1 94 ? -18.826 -3.513 20.374 1.00 93.69 94 PRO A CA 1
ATOM 710 C C . PRO A 1 94 ? -18.431 -2.659 21.581 1.00 93.69 94 PRO A C 1
ATOM 712 O O . PRO A 1 94 ? -18.886 -2.953 22.681 1.00 93.69 94 PRO A O 1
ATOM 715 N N . ILE A 1 95 ? -17.660 -1.578 21.403 1.00 92.56 95 ILE A N 1
ATOM 716 C CA . ILE A 1 95 ? -17.350 -0.636 22.492 1.00 92.56 95 ILE A CA 1
ATOM 717 C C . ILE A 1 95 ? -18.616 0.097 22.952 1.00 92.56 95 ILE A C 1
ATOM 719 O O . ILE A 1 95 ? -18.860 0.195 24.152 1.00 92.56 95 ILE A O 1
ATOM 723 N N . ALA A 1 96 ? -19.459 0.553 22.019 1.00 92.25 96 ALA A N 1
ATOM 724 C CA . ALA A 1 96 ? -20.739 1.181 22.348 1.00 92.25 96 ALA A CA 1
ATOM 725 C C . ALA A 1 96 ? -21.705 0.202 23.041 1.00 92.25 96 ALA A C 1
ATOM 727 O O . ALA A 1 96 ? -22.361 0.563 24.016 1.00 92.25 96 ALA A O 1
ATOM 728 N N . VAL A 1 97 ? -21.753 -1.055 22.587 1.00 96.06 97 VAL A N 1
ATOM 729 C CA . VAL A 1 97 ? -22.550 -2.109 23.236 1.00 96.06 97 VAL A CA 1
ATOM 730 C C . VAL A 1 97 ? -22.032 -2.407 24.643 1.00 96.06 97 VAL A C 1
ATOM 732 O O . VAL A 1 97 ? -22.825 -2.509 25.577 1.00 96.06 97 VAL A O 1
ATOM 735 N N . LEU A 1 98 ? -20.714 -2.533 24.818 1.00 94.62 98 LEU A N 1
ATOM 736 C CA . LEU A 1 98 ? -20.104 -2.764 26.126 1.00 94.62 98 LEU A CA 1
ATOM 737 C C . LEU A 1 98 ? -20.403 -1.603 27.078 1.00 94.62 98 LEU A C 1
ATOM 739 O O . LEU A 1 98 ? -20.755 -1.837 28.231 1.00 94.62 98 LEU A O 1
ATOM 743 N N . ARG A 1 99 ? -20.352 -0.367 26.573 1.00 94.50 99 ARG A N 1
ATOM 744 C CA . ARG A 1 99 ? -20.715 0.825 27.335 1.00 94.50 99 ARG A CA 1
ATOM 745 C C . ARG A 1 99 ? -22.164 0.780 27.820 1.00 94.50 99 ARG A C 1
ATOM 747 O O . ARG A 1 99 ? -22.402 0.930 29.013 1.00 94.50 99 ARG A O 1
ATOM 754 N N . ALA A 1 100 ? -23.108 0.482 26.927 1.00 94.06 100 ALA A N 1
ATOM 755 C CA . ALA A 1 100 ? -24.524 0.377 27.277 1.00 94.06 100 ALA A CA 1
ATOM 756 C C . ALA A 1 100 ? -24.797 -0.716 28.328 1.00 94.06 100 ALA A C 1
ATOM 758 O O . ALA A 1 100 ? -25.633 -0.534 29.209 1.00 94.06 100 ALA A O 1
ATOM 759 N N . ARG A 1 101 ? -24.070 -1.842 28.270 1.00 94.38 101 ARG A N 1
ATOM 760 C CA . ARG A 1 101 ? -24.165 -2.905 29.287 1.00 94.38 101 ARG A CA 1
ATOM 761 C C . ARG A 1 101 ? -23.654 -2.447 30.650 1.00 94.38 101 ARG A C 1
ATOM 763 O O . ARG A 1 101 ? -24.261 -2.783 31.658 1.00 94.38 101 ARG A O 1
ATOM 770 N N . VAL A 1 102 ? -22.558 -1.692 30.676 1.00 95.44 102 VAL A N 1
ATOM 771 C CA . VAL A 1 102 ? -22.000 -1.133 31.913 1.00 95.44 102 VAL A CA 1
ATOM 772 C C . VAL A 1 102 ? -22.941 -0.098 32.531 1.00 95.44 102 VAL A C 1
ATOM 774 O O . VAL A 1 102 ? -23.144 -0.115 33.742 1.00 95.44 102 VAL A O 1
ATOM 777 N N . ASP A 1 103 ? -23.562 0.758 31.714 1.00 91.75 103 ASP A N 1
ATOM 778 C CA . ASP A 1 103 ? -24.520 1.767 32.189 1.00 91.75 103 ASP A CA 1
ATOM 779 C C . ASP A 1 103 ? -25.798 1.135 32.793 1.00 91.75 103 ASP A C 1
ATOM 781 O O . ASP A 1 103 ? -26.488 1.777 33.588 1.00 91.75 103 ASP A O 1
ATOM 785 N N . GLY A 1 104 ? -26.096 -0.124 32.448 1.00 92.62 104 GLY A N 1
ATOM 786 C CA . GLY A 1 104 ? -27.219 -0.908 32.975 1.00 92.62 104 GLY A CA 1
ATOM 787 C C . GLY A 1 104 ? -26.942 -1.684 34.269 1.00 92.62 104 GLY A C 1
ATOM 788 O O . GLY A 1 104 ? -27.811 -2.435 34.700 1.00 92.62 104 GLY A O 1
ATOM 789 N N . LEU A 1 105 ? -25.757 -1.554 34.876 1.00 95.06 105 LEU A N 1
ATOM 790 C CA . LEU A 1 105 ? -25.429 -2.220 36.143 1.00 95.06 105 LEU A CA 1
ATOM 791 C C . LEU A 1 105 ? -26.106 -1.532 37.343 1.00 95.06 105 LEU A C 1
ATOM 793 O O . LEU A 1 105 ? -26.106 -0.304 37.449 1.00 95.06 105 LEU A O 1
ATOM 797 N N . ASP A 1 106 ? -26.608 -2.338 38.283 1.00 94.44 106 ASP A N 1
ATOM 798 C CA . ASP A 1 106 ? -27.291 -1.854 39.493 1.00 94.44 106 ASP A CA 1
ATOM 799 C C . ASP A 1 106 ? -26.339 -1.141 40.469 1.00 94.44 106 ASP A C 1
ATOM 801 O O . ASP A 1 106 ? -26.691 -0.125 41.077 1.00 94.44 106 ASP A O 1
ATOM 805 N N . ASP A 1 107 ? -25.102 -1.633 40.599 1.00 95.44 107 ASP A N 1
ATOM 806 C CA . ASP A 1 107 ? -24.076 -0.984 41.415 1.00 95.44 107 ASP A CA 1
ATOM 807 C C . ASP A 1 107 ? -23.469 0.218 40.683 1.00 95.44 107 ASP A C 1
ATOM 809 O O . ASP A 1 107 ? -22.560 0.094 39.856 1.00 95.44 107 ASP A O 1
ATOM 813 N N . ARG A 1 108 ? -23.943 1.411 41.049 1.00 92.94 108 ARG A N 1
ATOM 814 C CA . ARG A 1 108 ? -23.505 2.689 40.475 1.00 92.94 108 ARG A CA 1
ATOM 815 C C . ARG A 1 108 ? -22.009 2.958 40.638 1.00 92.94 108 ARG A C 1
ATOM 817 O O . ARG A 1 108 ? -21.417 3.572 39.750 1.00 92.94 108 ARG A O 1
ATOM 824 N N . ALA A 1 109 ? -21.391 2.523 41.738 1.00 93.62 109 ALA A N 1
ATOM 825 C CA . ALA A 1 109 ? -19.971 2.776 41.978 1.00 93.62 109 ALA A CA 1
ATOM 826 C C . ALA A 1 109 ? -19.098 1.922 41.048 1.00 93.62 109 ALA A C 1
ATOM 828 O O . ALA A 1 109 ? -18.128 2.420 40.469 1.00 93.62 109 ALA A O 1
ATOM 829 N N . THR A 1 110 ? -19.472 0.657 40.858 1.00 93.00 110 THR A N 1
ATOM 830 C CA . THR A 1 110 ? -18.811 -0.245 39.907 1.00 93.00 110 THR A CA 1
ATOM 831 C C . THR A 1 110 ? -19.096 0.154 38.460 1.00 93.00 110 THR A C 1
ATOM 833 O O . THR A 1 110 ? -18.160 0.223 37.662 1.00 93.00 110 THR A O 1
ATOM 836 N N . ALA A 1 111 ? -20.341 0.515 38.130 1.00 94.00 111 ALA A N 1
ATOM 837 C CA . ALA A 1 111 ? -20.724 1.004 36.806 1.00 94.00 111 ALA A CA 1
ATOM 838 C C . ALA A 1 111 ? -19.871 2.204 36.376 1.00 94.00 111 ALA A C 1
ATOM 840 O O . ALA A 1 111 ? -19.303 2.197 35.288 1.00 94.00 111 ALA A O 1
ATOM 841 N N . ALA A 1 112 ? -19.698 3.197 37.256 1.00 93.44 112 ALA A N 1
ATOM 842 C CA . ALA A 1 112 ? -18.899 4.387 36.970 1.00 93.44 112 ALA A CA 1
ATOM 843 C C . ALA A 1 112 ? -17.415 4.070 36.698 1.00 93.44 112 ALA A C 1
ATOM 845 O O . ALA A 1 112 ? -16.802 4.685 35.823 1.00 93.44 112 ALA A O 1
ATOM 846 N N . ARG A 1 113 ? -16.834 3.099 37.417 1.00 94.50 113 ARG A N 1
ATOM 847 C CA . ARG A 1 113 ? -15.440 2.671 37.210 1.00 94.50 113 ARG A CA 1
ATOM 848 C C . ARG A 1 113 ? -15.264 1.958 35.869 1.00 94.50 113 ARG A C 1
ATOM 850 O O . ARG A 1 113 ? -14.405 2.352 35.087 1.00 94.50 113 ARG A O 1
ATOM 857 N N . LEU A 1 114 ? -16.114 0.973 35.570 1.00 95.44 114 LEU A N 1
ATOM 858 C CA . LEU A 1 114 ? -16.059 0.246 34.295 1.00 95.44 114 LEU A CA 1
ATOM 859 C C . LEU A 1 114 ? -16.357 1.165 33.104 1.00 95.44 114 LEU A C 1
ATOM 861 O O . LEU A 1 114 ? -15.753 1.020 32.046 1.00 95.44 114 LEU A O 1
ATOM 865 N N . ALA A 1 115 ? -17.262 2.127 33.279 1.00 94.31 115 ALA A N 1
ATOM 866 C CA . ALA A 1 115 ? -17.600 3.128 32.277 1.00 94.31 115 ALA A CA 1
ATOM 867 C C . ALA A 1 115 ? -16.356 3.930 31.868 1.00 94.31 115 ALA A C 1
ATOM 869 O O . ALA A 1 115 ? -16.051 4.044 30.679 1.00 94.31 115 ALA A O 1
ATOM 870 N N . ALA A 1 116 ? -15.595 4.410 32.857 1.00 95.06 116 ALA A N 1
ATOM 871 C CA . ALA A 1 116 ? -14.343 5.122 32.624 1.00 95.06 116 ALA A CA 1
ATOM 872 C C . ALA A 1 116 ? -13.296 4.250 31.904 1.00 95.06 116 ALA A C 1
ATOM 874 O O . ALA A 1 116 ? -12.590 4.738 31.016 1.00 95.06 116 ALA A O 1
ATOM 875 N N . ASP A 1 117 ? -13.215 2.959 32.236 1.00 95.62 117 ASP A N 1
ATOM 876 C CA . ASP A 1 117 ? -12.300 2.024 31.573 1.00 95.62 117 ASP A CA 1
ATOM 877 C C . ASP A 1 117 ? -12.687 1.769 30.107 1.00 95.62 117 ASP A C 1
ATOM 879 O O . ASP A 1 117 ? -11.821 1.797 29.225 1.00 95.62 117 ASP A O 1
ATOM 883 N N . VAL A 1 118 ? -13.978 1.584 29.811 1.00 95.19 118 VAL A N 1
ATOM 884 C CA . VAL A 1 118 ? -14.487 1.401 28.439 1.00 95.19 118 VAL A CA 1
ATOM 885 C C . VAL A 1 118 ? -14.247 2.651 27.589 1.00 95.19 118 VAL A C 1
ATOM 887 O O . VAL A 1 118 ? -13.773 2.539 26.454 1.00 95.19 118 VAL A O 1
ATOM 890 N N . ASP A 1 119 ? -14.484 3.843 28.140 1.00 94.44 119 ASP A N 1
ATOM 891 C CA . ASP A 1 119 ? -14.208 5.108 27.449 1.00 94.44 119 ASP A CA 1
ATOM 892 C C . ASP A 1 119 ? -12.710 5.255 27.147 1.00 94.44 119 ASP A C 1
ATOM 894 O O . ASP A 1 119 ? -12.308 5.632 26.039 1.00 94.44 119 ASP A O 1
ATOM 898 N N . ARG A 1 120 ? -11.855 4.881 28.108 1.00 95.12 120 ARG A N 1
ATOM 899 C CA . ARG A 1 120 ? -10.399 4.884 27.937 1.00 95.12 120 ARG A CA 1
ATOM 900 C C . ARG A 1 120 ? -9.955 3.924 26.834 1.00 95.12 120 ARG A C 1
ATOM 902 O O . ARG A 1 120 ? -9.106 4.303 26.021 1.00 95.12 120 ARG A O 1
ATOM 909 N N . LEU A 1 121 ? -10.527 2.721 26.765 1.00 93.94 121 LEU A N 1
ATOM 910 C CA . LEU A 1 121 ? -10.271 1.766 25.680 1.00 93.94 121 LEU A CA 1
ATOM 911 C C . LEU A 1 121 ? -10.694 2.342 24.323 1.00 93.94 121 LEU A C 1
ATOM 913 O O . LEU A 1 121 ? -9.898 2.325 23.381 1.00 93.94 121 LEU A O 1
ATOM 917 N N . GLY A 1 122 ? -11.888 2.937 24.241 1.00 93.25 122 GLY A N 1
ATOM 918 C CA . GLY A 1 122 ? -12.372 3.618 23.038 1.00 93.25 122 GLY A CA 1
ATOM 919 C C . GLY A 1 122 ? -11.434 4.725 22.560 1.00 93.25 122 GLY A C 1
ATOM 920 O O . GLY A 1 122 ? -11.094 4.796 21.376 1.00 93.25 122 GLY A O 1
ATOM 921 N N . HIS A 1 123 ? -10.932 5.553 23.476 1.00 93.50 123 HIS A N 1
ATOM 922 C CA . HIS A 1 123 ? -9.955 6.592 23.153 1.00 93.50 123 HIS A CA 1
ATOM 923 C C . HIS A 1 123 ? -8.598 6.036 22.707 1.00 93.50 123 HIS A C 1
ATOM 925 O O . HIS A 1 123 ? -7.975 6.596 21.802 1.00 93.50 123 HIS A O 1
ATOM 931 N N . ILE A 1 124 ? -8.104 4.951 23.312 1.00 95.00 124 ILE A N 1
ATOM 932 C CA . ILE A 1 124 ? -6.851 4.308 22.886 1.00 95.00 124 ILE A CA 1
ATOM 933 C C . ILE A 1 124 ? -6.995 3.765 21.463 1.00 95.00 124 ILE A C 1
ATOM 935 O O . ILE A 1 124 ? -6.178 4.105 20.606 1.00 95.00 124 ILE A O 1
ATOM 939 N N . VAL A 1 125 ? -8.054 3.001 21.192 1.00 93.25 125 VAL A N 1
ATOM 940 C CA . VAL A 1 125 ? -8.342 2.441 19.864 1.00 93.25 125 VAL A CA 1
ATOM 941 C C . VAL A 1 125 ? -8.472 3.553 18.821 1.00 93.25 125 VAL A C 1
ATOM 943 O O . VAL A 1 125 ? -7.806 3.514 17.786 1.00 93.25 125 VAL A O 1
ATOM 946 N N . GLY A 1 126 ? -9.243 4.602 19.121 1.00 91.56 126 GLY A N 1
ATOM 947 C CA . GLY A 1 126 ? -9.402 5.749 18.228 1.00 91.56 126 GLY A CA 1
ATOM 948 C C . GLY A 1 126 ? -8.077 6.447 17.903 1.00 91.56 126 GLY A C 1
ATOM 949 O O . GLY A 1 126 ? -7.824 6.789 16.744 1.00 91.56 126 GLY A O 1
ATOM 950 N N . ARG A 1 127 ? -7.188 6.614 18.893 1.00 93.12 127 ARG A N 1
ATOM 951 C CA . ARG A 1 127 ? -5.852 7.196 18.678 1.00 93.12 127 ARG A CA 1
ATOM 952 C C . ARG A 1 127 ? -4.952 6.299 17.829 1.00 93.12 127 ARG A C 1
ATOM 954 O O . ARG A 1 127 ? -4.255 6.820 16.960 1.00 93.12 127 ARG A O 1
ATOM 961 N N . LEU A 1 128 ? -4.975 4.982 18.044 1.00 93.06 128 LEU A N 1
ATOM 962 C CA . LEU A 1 128 ? -4.189 4.026 17.256 1.00 93.06 128 LEU A CA 1
ATOM 963 C C . LEU A 1 128 ? -4.618 4.028 15.783 1.00 93.06 128 LEU A C 1
ATOM 965 O O . LEU A 1 128 ? -3.774 4.173 14.900 1.00 93.06 128 LEU A O 1
ATOM 969 N N . LEU A 1 129 ? -5.924 3.978 15.519 1.00 90.31 129 LEU A N 1
ATOM 970 C CA . LEU A 1 129 ? -6.469 4.013 14.158 1.00 90.31 129 LEU A CA 1
ATOM 971 C C . LEU A 1 129 ? -6.204 5.353 13.464 1.00 90.31 129 LEU A C 1
ATOM 973 O O . LEU A 1 129 ? -5.837 5.396 12.289 1.00 90.31 129 LEU A O 1
ATOM 977 N N . THR A 1 130 ? -6.326 6.459 14.200 1.00 90.81 130 THR A N 1
ATOM 978 C CA . THR A 1 130 ? -5.999 7.794 13.679 1.00 90.81 130 THR A CA 1
ATOM 979 C C . THR A 1 130 ? -4.522 7.889 13.309 1.00 90.81 130 THR A C 1
ATOM 981 O O . THR A 1 130 ? -4.186 8.411 12.247 1.00 90.81 130 THR A O 1
ATOM 984 N N . ARG A 1 131 ? -3.628 7.348 14.145 1.00 90.94 131 ARG A N 1
ATOM 985 C CA . ARG A 1 131 ? -2.193 7.311 13.851 1.00 90.94 131 ARG A CA 1
ATOM 986 C C . ARG A 1 131 ? -1.898 6.482 12.603 1.00 90.94 131 ARG A C 1
ATOM 988 O O . ARG A 1 131 ? -1.205 6.985 11.722 1.00 90.94 131 ARG A O 1
ATOM 995 N N . ALA A 1 132 ? -2.462 5.278 12.507 1.00 88.06 132 ALA A N 1
ATOM 996 C CA . ALA A 1 132 ? -2.297 4.412 11.343 1.00 88.06 132 ALA A CA 1
ATOM 997 C C . ALA A 1 132 ? -2.753 5.117 10.050 1.00 88.06 132 ALA A C 1
ATOM 999 O O . ALA A 1 132 ? -2.037 5.124 9.048 1.00 88.06 132 ALA A O 1
ATOM 1000 N N . ARG A 1 133 ? -3.890 5.826 10.094 1.00 84.25 133 ARG A N 1
ATOM 1001 C CA . ARG A 1 133 ? -4.395 6.617 8.962 1.00 84.25 133 ARG A CA 1
ATOM 1002 C C . ARG A 1 133 ? -3.477 7.790 8.594 1.00 84.25 133 ARG A C 1
ATOM 1004 O O . ARG A 1 133 ? -3.209 8.011 7.415 1.00 84.25 133 ARG A O 1
ATOM 1011 N N . ILE A 1 134 ? -2.959 8.523 9.583 1.00 85.38 134 ILE A N 1
ATOM 1012 C CA . ILE A 1 134 ? -2.028 9.642 9.355 1.00 85.38 134 ILE A CA 1
ATOM 1013 C C . ILE A 1 134 ? -0.707 9.153 8.757 1.00 85.38 134 ILE A C 1
ATOM 1015 O O . ILE A 1 134 ? -0.158 9.828 7.891 1.00 85.38 134 ILE A O 1
ATOM 1019 N N . GLU A 1 135 ? -0.170 8.013 9.194 1.00 81.00 135 GLU A N 1
ATOM 1020 C CA . GLU A 1 135 ? 1.049 7.437 8.611 1.00 81.00 135 GLU A CA 1
ATOM 1021 C C . GLU A 1 135 ? 0.844 7.074 7.135 1.00 81.00 135 GLU A C 1
ATOM 1023 O O . GLU A 1 135 ? 1.691 7.419 6.303 1.00 81.00 135 GLU A O 1
ATOM 1028 N N . GLN A 1 136 ? -0.318 6.520 6.775 1.00 74.81 136 GLN A N 1
ATOM 1029 C CA . GLN A 1 136 ? -0.675 6.286 5.374 1.00 74.81 136 GLN A CA 1
ATOM 1030 C C . GLN A 1 136 ? -0.792 7.591 4.566 1.00 74.81 136 GLN A C 1
ATOM 1032 O O . GLN A 1 136 ? -0.268 7.686 3.451 1.00 74.81 136 GLN A O 1
ATOM 1037 N N . ASP A 1 137 ? -1.414 8.631 5.125 1.00 72.94 137 ASP A N 1
ATOM 1038 C CA . ASP A 1 137 ? -1.574 9.917 4.436 1.00 72.94 137 ASP A CA 1
ATOM 1039 C C . ASP A 1 137 ? -0.282 10.752 4.381 1.00 72.94 137 ASP A C 1
ATOM 1041 O O . ASP A 1 137 ? -0.040 11.458 3.399 1.00 72.94 137 ASP A O 1
ATOM 1045 N N . LYS A 1 138 ? 0.614 10.636 5.368 1.00 68.94 138 LYS A N 1
ATOM 1046 C CA . LYS A 1 138 ? 1.964 11.225 5.324 1.00 68.94 138 LYS A CA 1
ATOM 1047 C C . LYS A 1 138 ? 2.830 10.540 4.279 1.00 68.94 138 LYS A C 1
ATOM 1049 O O . LYS A 1 138 ? 3.539 11.226 3.539 1.00 68.94 138 LYS A O 1
ATOM 1054 N N . ALA A 1 139 ? 2.748 9.214 4.182 1.00 64.69 139 ALA A N 1
ATOM 1055 C CA . ALA A 1 139 ? 3.413 8.463 3.127 1.00 64.69 139 ALA A CA 1
ATOM 1056 C C . ALA A 1 139 ? 2.880 8.871 1.738 1.00 64.69 139 ALA A C 1
ATOM 1058 O O . ALA A 1 139 ? 3.659 8.998 0.795 1.00 64.69 139 ALA A O 1
ATOM 1059 N N . ARG A 1 140 ? 1.579 9.173 1.614 1.00 60.00 140 ARG A N 1
ATOM 1060 C CA . ARG A 1 140 ? 0.967 9.766 0.408 1.00 60.00 140 ARG A CA 1
ATOM 1061 C C . ARG A 1 140 ? 1.494 11.182 0.112 1.00 60.00 140 ARG A C 1
ATOM 1063 O O . ARG A 1 140 ? 1.760 11.501 -1.045 1.00 60.00 140 ARG A O 1
ATOM 1070 N N . TRP A 1 141 ? 1.644 12.039 1.125 1.00 51.38 141 TRP A N 1
ATOM 1071 C CA . TRP A 1 141 ? 2.075 13.435 0.949 1.00 51.38 141 TRP A CA 1
ATOM 1072 C C . TRP A 1 141 ? 3.560 13.574 0.600 1.00 51.38 141 TRP A C 1
ATOM 1074 O O . TRP A 1 141 ? 3.875 14.207 -0.410 1.00 51.38 141 TRP A O 1
ATOM 1084 N N . ARG A 1 142 ? 4.466 12.942 1.368 1.00 55.97 142 ARG A N 1
ATOM 1085 C CA . ARG A 1 142 ? 5.931 13.011 1.158 1.00 55.97 142 ARG A CA 1
ATOM 1086 C C . ARG A 1 142 ? 6.372 12.530 -0.226 1.00 55.97 142 ARG A C 1
ATOM 1088 O O . ARG A 1 142 ? 7.391 12.994 -0.726 1.00 55.97 142 ARG A O 1
ATOM 1095 N N . ARG A 1 143 ? 5.621 11.611 -0.838 1.00 55.09 143 ARG A N 1
ATOM 1096 C CA . ARG A 1 143 ? 5.940 11.026 -2.150 1.00 55.09 143 ARG A CA 1
ATOM 1097 C C . ARG A 1 143 ? 5.367 11.821 -3.328 1.00 55.09 143 ARG A C 1
ATOM 1099 O O . ARG A 1 143 ? 5.916 11.767 -4.419 1.00 55.09 143 ARG A O 1
ATOM 1106 N N . SER A 1 144 ? 4.330 12.635 -3.104 1.00 50.56 144 SER A N 1
ATOM 1107 C CA . SER A 1 144 ? 3.743 13.493 -4.146 1.00 50.56 144 SER A CA 1
ATOM 1108 C C . SER A 1 144 ? 4.548 14.771 -4.420 1.00 50.56 144 SER A C 1
ATOM 1110 O O . SER A 1 144 ? 4.629 15.218 -5.565 1.00 50.56 144 SER A O 1
ATOM 1112 N N . THR A 1 145 ? 5.193 15.345 -3.400 1.00 52.91 145 THR A N 1
ATOM 1113 C CA . THR A 1 145 ? 5.960 16.596 -3.519 1.00 52.91 145 THR A CA 1
ATOM 1114 C C . THR A 1 145 ? 7.330 16.421 -4.176 1.00 52.91 145 THR A C 1
ATOM 1116 O O . THR A 1 145 ? 7.853 17.396 -4.710 1.00 52.91 145 THR A O 1
ATOM 1119 N N . SER A 1 146 ? 7.895 15.208 -4.239 1.00 52.72 146 SER A N 1
ATOM 1120 C CA . SER A 1 146 ? 9.172 14.961 -4.935 1.00 52.72 146 SER A CA 1
ATOM 1121 C C . SER A 1 146 ? 9.043 14.935 -6.466 1.00 52.72 146 SER A C 1
ATOM 1123 O O . SER A 1 146 ? 10.024 15.190 -7.162 1.00 52.72 146 SER A O 1
ATOM 1125 N N . SER A 1 147 ? 7.837 14.712 -7.003 1.00 50.47 147 SER A N 1
ATOM 1126 C CA . SER A 1 147 ? 7.573 14.758 -8.452 1.00 50.47 147 SER A CA 1
ATOM 1127 C C . SER A 1 147 ? 7.523 16.186 -9.021 1.00 50.47 147 SER A C 1
ATOM 1129 O O . SER A 1 147 ? 7.693 16.379 -10.221 1.00 50.47 147 SER A O 1
ATOM 1131 N N . ARG A 1 148 ? 7.344 17.207 -8.166 1.00 46.00 148 ARG A N 1
ATOM 1132 C CA . ARG A 1 148 ? 7.216 18.615 -8.587 1.00 46.00 148 ARG A CA 1
ATOM 1133 C C . ARG A 1 148 ? 8.551 19.368 -8.647 1.00 46.00 148 ARG A C 1
ATOM 1135 O O . ARG A 1 148 ? 8.686 20.283 -9.451 1.00 46.00 148 ARG A O 1
ATOM 1142 N N . TRP A 1 149 ? 9.551 18.976 -7.858 1.00 46.38 149 TRP A N 1
ATOM 1143 C CA . TRP A 1 149 ? 10.838 19.690 -7.776 1.00 46.38 149 TRP A CA 1
ATOM 1144 C C . TRP A 1 149 ? 11.858 19.333 -8.873 1.00 46.38 149 TRP A C 1
ATOM 1146 O O . TRP A 1 149 ? 12.955 19.877 -8.876 1.00 46.38 149 TRP A O 1
ATOM 1156 N N . ARG A 1 150 ? 11.512 18.471 -9.840 1.00 48.25 150 ARG A N 1
ATOM 1157 C CA . ARG A 1 150 ? 12.394 18.097 -10.966 1.00 48.25 150 ARG A CA 1
ATOM 1158 C C . ARG A 1 150 ? 12.001 18.691 -12.323 1.00 48.25 150 ARG A C 1
ATOM 1160 O O . ARG A 1 150 ? 12.559 18.296 -13.337 1.00 48.25 150 ARG A O 1
ATOM 1167 N N . ALA A 1 151 ? 11.082 19.657 -12.358 1.00 47.88 151 ALA A N 1
ATOM 1168 C CA . ALA A 1 151 ? 10.756 20.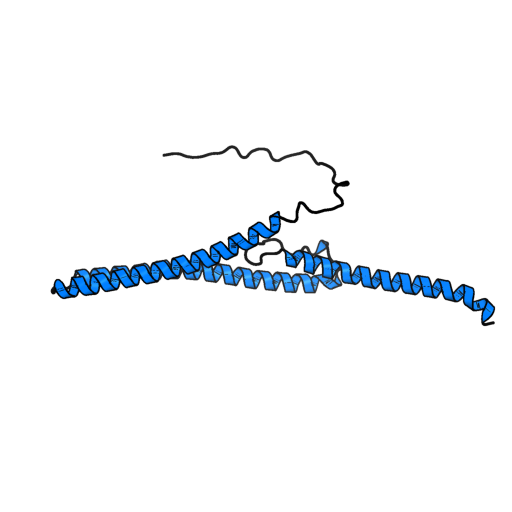390 -13.586 1.00 47.88 151 ALA A CA 1
ATOM 1169 C C . ALA A 1 151 ? 11.609 21.660 -13.799 1.00 47.88 151 ALA A C 1
ATOM 1171 O O . ALA A 1 151 ? 11.498 22.287 -14.847 1.00 47.88 151 ALA A O 1
ATOM 1172 N N . T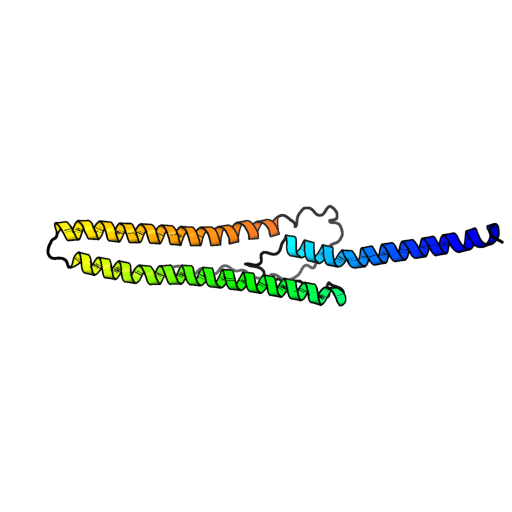HR A 1 152 ? 12.462 22.056 -12.845 1.00 54.16 152 THR A N 1
ATOM 1173 C CA . THR A 1 152 ? 13.163 23.358 -12.891 1.00 54.16 152 THR A CA 1
ATOM 1174 C C . THR A 1 152 ? 14.692 23.297 -12.933 1.00 54.16 152 THR A C 1
ATOM 1176 O O . THR A 1 152 ? 15.327 24.344 -12.894 1.00 54.16 152 THR A O 1
ATOM 1179 N N . SER A 1 153 ? 15.314 22.126 -13.104 1.00 46.16 153 SER A N 1
ATOM 1180 C CA . SER A 1 153 ? 16.769 22.028 -13.319 1.00 46.16 153 SER A CA 1
ATOM 1181 C C . SER A 1 153 ? 17.113 21.277 -14.609 1.00 46.16 153 SER A C 1
ATOM 1183 O O . SER A 1 153 ? 17.799 20.257 -14.585 1.00 46.16 153 SER A O 1
ATOM 1185 N N . SER A 1 154 ? 16.615 21.766 -15.746 1.00 42.50 154 SER A N 1
ATOM 1186 C CA . SER A 1 154 ? 17.204 21.457 -17.055 1.00 42.50 154 SER A CA 1
ATOM 1187 C C . SER A 1 154 ? 18.180 22.580 -17.425 1.00 42.50 154 SER A C 1
ATOM 1189 O O . SER A 1 154 ? 17.730 23.713 -17.598 1.00 42.50 154 SER A O 1
ATOM 1191 N N . PRO A 1 155 ? 19.490 22.314 -17.602 1.00 45.22 155 PRO A N 1
ATOM 1192 C CA . PRO A 1 155 ? 20.435 23.294 -18.145 1.00 45.22 155 PRO A CA 1
ATOM 1193 C C . PRO A 1 155 ? 20.200 23.623 -19.632 1.00 45.22 155 PRO A C 1
ATOM 1195 O O . PRO A 1 155 ? 20.972 24.372 -20.223 1.00 45.22 155 PRO A O 1
ATOM 1198 N N . ASN A 1 156 ? 19.170 23.055 -20.270 1.00 49.66 156 ASN A N 1
ATOM 1199 C CA . ASN A 1 156 ? 18.955 23.154 -21.709 1.00 49.66 156 ASN A CA 1
ATOM 1200 C C . ASN A 1 156 ? 17.495 23.527 -22.033 1.00 49.66 156 ASN A C 1
ATOM 1202 O O . ASN A 1 156 ? 16.722 22.748 -22.587 1.00 49.66 156 ASN A O 1
ATOM 1206 N N . ALA A 1 157 ? 17.100 24.733 -21.618 1.00 42.94 157 ALA A N 1
ATOM 1207 C CA . ALA A 1 157 ? 15.773 25.311 -21.831 1.00 42.94 157 ALA A CA 1
ATOM 1208 C C . ALA A 1 157 ? 15.696 26.187 -23.102 1.00 42.94 157 ALA A C 1
ATOM 1210 O O . ALA A 1 157 ? 15.179 27.298 -23.053 1.00 42.94 157 ALA A O 1
ATOM 1211 N N . HIS A 1 158 ? 16.226 25.727 -24.242 1.00 46.09 158 HIS A N 1
ATOM 1212 C CA . HIS A 1 158 ? 16.150 26.479 -25.512 1.00 46.09 158 HIS A CA 1
ATOM 1213 C C . HIS A 1 158 ? 15.402 25.766 -26.648 1.00 46.09 158 HIS A C 1
ATOM 1215 O O . HIS A 1 158 ? 15.376 26.257 -27.774 1.00 46.09 158 HIS A O 1
ATOM 1221 N N . ARG A 1 159 ? 14.712 24.651 -26.382 1.00 43.16 159 ARG A N 1
ATOM 1222 C CA . ARG A 1 159 ? 13.868 23.996 -27.395 1.00 43.16 159 ARG A CA 1
ATOM 1223 C C . ARG A 1 159 ? 12.619 23.370 -26.778 1.00 43.16 159 ARG A C 1
ATOM 1225 O O . ARG A 1 159 ? 12.553 22.168 -26.563 1.00 43.16 159 ARG A O 1
ATOM 1232 N N . TRP A 1 160 ? 11.602 24.192 -26.533 1.00 33.72 160 TRP A N 1
ATOM 1233 C CA . TRP A 1 160 ? 10.226 23.703 -26.436 1.00 33.72 160 TRP A CA 1
ATOM 1234 C C . TRP A 1 160 ? 9.286 24.649 -27.189 1.00 33.72 160 TRP A C 1
ATOM 1236 O O . TRP A 1 160 ? 9.244 25.837 -26.862 1.00 33.72 160 TRP A O 1
ATOM 1246 N N . PRO A 1 161 ? 8.545 24.184 -28.210 1.00 39.22 161 PRO A N 1
ATOM 1247 C CA . PRO A 1 161 ? 7.574 25.024 -28.888 1.00 39.22 161 PRO A CA 1
ATOM 1248 C C . PRO A 1 161 ? 6.334 25.183 -28.002 1.00 39.22 161 PRO A C 1
ATOM 1250 O O . PRO A 1 161 ? 5.684 24.215 -27.605 1.00 39.22 161 PRO A O 1
ATOM 1253 N N . LEU A 1 162 ? 5.998 26.435 -27.700 1.00 43.25 162 LEU A N 1
ATOM 1254 C CA . LEU A 1 162 ? 4.759 26.829 -27.040 1.00 43.25 162 LEU A CA 1
ATOM 1255 C C . LEU A 1 162 ? 3.561 26.498 -27.944 1.00 43.25 162 LEU A C 1
ATOM 1257 O O . LEU A 1 162 ? 3.157 27.316 -28.773 1.00 43.25 162 LEU A O 1
ATOM 1261 N N . ARG A 1 163 ? 2.932 25.332 -27.754 1.00 35.84 163 ARG A N 1
ATOM 1262 C CA . ARG A 1 163 ? 1.528 25.152 -28.147 1.00 35.84 163 ARG A CA 1
ATOM 1263 C C . ARG A 1 163 ? 0.661 25.904 -27.138 1.00 35.84 163 ARG A C 1
ATOM 1265 O O . ARG A 1 163 ? 0.294 25.387 -26.089 1.00 35.84 163 ARG A O 1
ATOM 1272 N N . ARG A 1 164 ? 0.363 27.163 -27.466 1.00 44.38 164 ARG A N 1
ATOM 1273 C CA . ARG A 1 164 ? -0.789 27.888 -26.922 1.00 44.38 164 ARG A CA 1
ATOM 1274 C C . ARG A 1 164 ? -2.055 27.156 -27.362 1.00 44.38 164 ARG A C 1
ATOM 1276 O O . ARG A 1 164 ? -2.259 26.974 -28.558 1.00 44.38 164 ARG A O 1
ATOM 1283 N N . GLY A 1 165 ? -2.897 26.766 -26.414 1.00 42.78 165 GLY A N 1
ATOM 1284 C CA . GLY A 1 165 ? -4.247 26.307 -26.720 1.00 42.78 165 GLY A CA 1
ATOM 1285 C C . GLY A 1 165 ? -4.816 25.353 -25.682 1.00 42.78 165 GLY A C 1
ATOM 1286 O O . GLY A 1 165 ? -4.400 24.205 -25.615 1.00 42.78 165 GLY A O 1
ATOM 1287 N N . ALA A 1 166 ? -5.828 25.850 -24.972 1.00 44.38 166 ALA A N 1
ATOM 1288 C CA . ALA A 1 166 ? -6.847 25.105 -24.236 1.00 44.38 166 ALA A CA 1
ATOM 1289 C C . ALA A 1 166 ? -6.465 24.534 -22.861 1.00 44.38 166 ALA A C 1
ATOM 1291 O O . ALA A 1 166 ? -6.204 23.348 -22.720 1.00 44.38 166 ALA A O 1
ATOM 1292 N N . ILE A 1 167 ? -6.622 25.363 -21.822 1.00 40.44 167 ILE A N 1
ATOM 1293 C CA . ILE A 1 167 ? -7.445 24.963 -20.669 1.00 40.44 167 ILE A CA 1
ATOM 1294 C C . ILE A 1 167 ? -8.340 26.154 -20.318 1.00 40.44 167 ILE A C 1
ATOM 1296 O O . ILE A 1 167 ? -7.996 27.035 -19.534 1.00 40.44 167 ILE A O 1
ATOM 1300 N N . SER A 1 168 ? -9.490 26.205 -20.979 1.00 44.38 168 SER A N 1
ATOM 1301 C CA . SER A 1 168 ? -10.646 26.943 -20.498 1.00 44.38 168 SER A CA 1
ATOM 1302 C C . SER A 1 168 ? -11.197 26.260 -19.247 1.00 44.38 168 SER A C 1
ATOM 1304 O O . SER A 1 168 ? -11.371 25.045 -19.239 1.00 44.38 168 SER A O 1
ATOM 1306 N N . ASN A 1 169 ? -11.596 27.086 -18.282 1.00 38.34 169 ASN A N 1
ATOM 1307 C CA . ASN A 1 169 ? -12.659 26.811 -17.317 1.00 38.34 169 ASN A CA 1
ATOM 1308 C C . ASN A 1 169 ? -12.323 25.909 -16.109 1.00 38.34 169 ASN A C 1
ATOM 1310 O O . ASN A 1 169 ? -12.522 24.702 -16.130 1.00 38.34 169 ASN A O 1
ATOM 1314 N N . CYS A 1 170 ? -11.968 26.557 -14.997 1.00 37.34 170 CYS A N 1
ATOM 1315 C CA . CYS A 1 170 ? -12.358 26.119 -13.654 1.00 37.34 170 CYS A CA 1
ATOM 1316 C C . CYS A 1 170 ? -13.030 27.305 -12.953 1.00 37.34 170 CYS A C 1
ATOM 1318 O O . CYS A 1 170 ? -12.432 27.987 -12.119 1.00 37.34 170 CYS A O 1
ATOM 1320 N N . ARG A 1 171 ? -14.272 27.600 -13.353 1.00 37.66 171 ARG A N 1
ATOM 1321 C CA . ARG A 1 171 ? -15.158 28.483 -12.597 1.00 37.66 171 ARG A CA 1
ATOM 1322 C C . ARG A 1 171 ? -15.577 27.738 -11.325 1.00 37.66 171 ARG A C 1
ATOM 1324 O O . ARG A 1 171 ? -16.149 26.655 -11.385 1.00 37.66 171 ARG A O 1
ATOM 1331 N N . GLN A 1 172 ? -15.214 28.318 -10.189 1.00 45.25 172 GLN A N 1
ATOM 1332 C CA . GLN A 1 172 ? -15.561 27.870 -8.846 1.00 45.25 172 GLN A CA 1
ATOM 1333 C C . GLN A 1 172 ? -17.087 27.799 -8.707 1.00 45.25 172 GLN A C 1
ATOM 1335 O O . GLN A 1 172 ? -17.777 28.788 -8.949 1.00 45.25 172 GLN A O 1
ATOM 1340 N N . HIS A 1 173 ? -17.603 26.634 -8.325 1.00 33.16 173 HIS A N 1
ATOM 1341 C CA . HIS A 1 173 ? -18.974 26.476 -7.856 1.00 33.16 173 HIS A CA 1
ATOM 1342 C C . HIS A 1 173 ? -18.903 25.931 -6.427 1.00 33.16 173 HIS A C 1
ATOM 1344 O O . HIS A 1 173 ? -18.737 24.733 -6.211 1.00 33.16 173 HIS A O 1
ATOM 1350 N N . SER A 1 174 ? -18.945 26.846 -5.459 1.00 40.00 174 SER A N 1
ATOM 1351 C CA . SER A 1 174 ? -19.381 26.544 -4.095 1.00 40.00 174 SER A CA 1
ATOM 1352 C C . SER A 1 174 ? -20.903 26.452 -4.096 1.00 40.00 174 SER A C 1
ATOM 1354 O O . SER A 1 174 ? -21.537 27.362 -4.629 1.00 40.00 174 SER A O 1
ATOM 1356 N N . PRO A 1 175 ? -21.511 25.471 -3.423 1.00 44.03 175 PRO A N 1
ATOM 1357 C CA . PRO A 1 175 ? -22.796 25.675 -2.792 1.00 44.03 175 PRO A CA 1
ATOM 1358 C C . PRO A 1 175 ? -22.559 25.997 -1.313 1.00 44.03 175 PRO A C 1
ATOM 1360 O O . PRO A 1 175 ? -21.903 25.245 -0.590 1.00 44.03 175 PRO A O 1
ATOM 1363 N N . GLY A 1 176 ? -23.046 27.163 -0.899 1.00 45.88 176 GLY A N 1
ATOM 1364 C CA . GLY A 1 176 ? -23.227 27.500 0.504 1.00 45.88 176 GLY A CA 1
ATOM 1365 C C . GLY A 1 176 ? -24.558 26.973 1.036 1.00 45.88 176 GLY A C 1
ATOM 1366 O O . GLY A 1 176 ? -25.490 26.771 0.257 1.00 45.88 176 GLY A O 1
ATOM 1367 N N . HIS A 1 177 ? -24.574 26.814 2.359 1.00 37.72 177 HIS A N 1
ATOM 1368 C CA . HIS A 1 177 ? -25.648 26.960 3.352 1.00 37.72 177 HIS A CA 1
ATOM 1369 C C . HIS A 1 177 ? -25.603 25.838 4.385 1.00 37.72 177 HIS A C 1
ATOM 1371 O O . HIS A 1 177 ? -25.600 24.654 3.987 1.00 37.72 177 HIS A O 1
#

Secondary structure (DSSP, 8-state):
-HHHHHHHHHHHHHHHHHHHHHHHHHHHHHHHHHHHHHTT--TTT---PPPGGGS-TTTHHHHHHHHHHHHHHHHHHHHHHHHHHHHHHHHHHHHHHHHHHHHT-S-HHHHHHHHHHHHHHHHHHHHHHHHHHHHHHHHHHHHHGGGTTTSS--S--S---------------PPP-

Sequence (177 aa):
MLREVLPAVLPVLAVSLIVALAAVRRGMAPVKAVAEALVGLDPARSKVKLERDAVPSEIVPLVDAVNASLERVREAFEHERRFLADAAHELRTPIAVLRARVDGLDDRATAARLAADVDRLGHIVGRLLTRARIEQDKARWRRSTSSRWRATSSPNAHRWPLRRGAISNCRQHSPGH

Organism: NCBI:txid2320859

pLDDT: mean 73.67, std 18.97, range [33.16, 96.06]

InterPro domains:
  IPR003660 HAMP domain [PS50885] (25-78)
  IPR003661 Signal transduction histidine kinase, dimerisation/phosphoacceptor domain [PF00512] (81-136)
  IPR003661 Signal transduction histidine kinase, dimerisation/phosphoacceptor domain [SM00388] (79-137)
  IPR003661 Signal transduction histidine kinase, dimerisation/phosphoacceptor domain [cd00082] (78-133)
  IPR036097 Signal transduction histidine kinase, dimerisation/phosphoacceptor domain superfamily [SSF47384] (62-138)
  IPR050428 Two-component system sensor histidine kinase [PTHR45436] (3-140)